Protein AF-A0A450WDG1-F1 (afdb_monomer_lite)

Radius of gyration: 16.67 Å; chains: 1; bounding box: 40×50×32 Å

Foldseek 3Di:
DDPPPDDFFPQSVLVVCLVPPLVPDDPVVSVVSVVVSVVCCVQTGPPTPVPDDPVSVVVVVVVVVVVVDPPPDDDDD

InterPro domains:
  IPR010998 Integrase/recombinase, N-terminal [G3DSA:1.10.150.130] (8-77)
  IPR011010 DNA breaking-rejoining enzyme, catalytic core [SSF56349] (9-71)

Sequence (77 aa):
MDLTRKTHTVSELLERYAIKVIPTKAPKTRTENVRQLKTLSEAFGSASLSDVRPMHIYQYVDARSAKGQPHAGRSCS

Organism: NCBI:txid2126342

Secondary structure (DSSP, 8-state):
--TT----BHHHHHHHHHHHTGGGS-HHHHHHHHHHHHHHHHHHTTSBGGG--HHHHHHHHHHHHHTT---------

Structure (mmCIF, N/CA/C/O backbone):
data_AF-A0A450WDG1-F1
#
_entry.id   AF-A0A450WDG1-F1
#
loop_
_atom_site.group_PDB
_atom_site.id
_atom_site.type_symbol
_atom_site.label_atom_id
_atom_site.label_alt_id
_atom_site.label_comp_id
_atom_site.label_asym_id
_atom_site.label_entity_id
_atom_site.label_seq_id
_atom_site.pdbx_PDB_ins_code
_atom_site.Cartn_x
_atom_site.Cartn_y
_atom_site.Cartn_z
_atom_site.occupancy
_atom_site.B_iso_or_equiv
_atom_site.auth_seq_id
_atom_site.auth_comp_id
_atom_site.auth_asym_id
_atom_site.auth_atom_id
_atom_site.pdbx_PDB_model_num
ATOM 1 N N . MET A 1 1 ? -18.619 17.354 3.442 1.00 47.66 1 MET A N 1
ATOM 2 C CA . MET A 1 1 ? -17.462 16.949 2.616 1.00 47.66 1 MET A CA 1
ATOM 3 C C . MET A 1 1 ? -17.982 16.075 1.496 1.00 47.66 1 MET A C 1
ATOM 5 O O . MET A 1 1 ? -18.556 15.034 1.782 1.00 47.66 1 MET A O 1
ATOM 9 N N . ASP A 1 2 ? -17.881 16.555 0.262 1.00 50.19 2 ASP A N 1
ATOM 10 C CA . ASP A 1 2 ? -18.391 15.872 -0.927 1.00 50.19 2 ASP A CA 1
ATOM 11 C C . ASP A 1 2 ? -17.649 14.539 -1.145 1.00 50.19 2 ASP A C 1
ATOM 13 O O . ASP A 1 2 ? -16.438 14.508 -1.367 1.00 50.19 2 ASP A O 1
ATOM 17 N N . LEU A 1 3 ? -18.379 13.428 -1.022 1.00 56.66 3 LEU A N 1
ATOM 18 C CA . LEU A 1 3 ? -17.865 12.062 -1.176 1.00 56.66 3 LEU A CA 1
ATOM 19 C C . LEU A 1 3 ? -17.776 11.632 -2.653 1.00 56.66 3 LEU A C 1
ATOM 21 O O . LEU A 1 3 ? -17.395 10.492 -2.923 1.00 56.66 3 LEU A O 1
ATOM 25 N N . THR A 1 4 ? -18.089 12.541 -3.583 1.00 58.28 4 THR A N 1
ATOM 26 C CA . THR A 1 4 ? -18.149 12.322 -5.037 1.00 58.28 4 THR A CA 1
ATOM 27 C C . THR A 1 4 ? -16.886 12.792 -5.766 1.00 58.28 4 THR A C 1
ATOM 29 O O . THR A 1 4 ? -16.872 12.872 -6.994 1.00 58.28 4 THR A O 1
ATOM 32 N N . ARG A 1 5 ? -15.786 13.084 -5.053 1.00 66.06 5 ARG A N 1
ATOM 33 C CA . ARG A 1 5 ? -14.488 13.283 -5.715 1.00 66.06 5 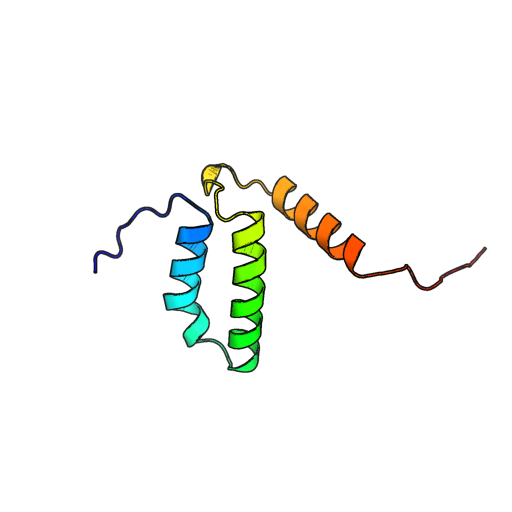ARG A CA 1
ATOM 34 C C . ARG A 1 5 ? -14.099 11.995 -6.438 1.00 66.06 5 ARG A C 1
ATOM 36 O O . ARG A 1 5 ? -13.868 10.964 -5.799 1.00 66.06 5 ARG A O 1
ATOM 43 N N . LYS A 1 6 ? -14.039 12.055 -7.772 1.00 69.06 6 LYS A N 1
ATOM 44 C CA . LYS A 1 6 ? -13.436 10.997 -8.584 1.00 69.06 6 LYS A CA 1
ATOM 45 C C . LYS A 1 6 ? -12.005 10.811 -8.097 1.00 69.06 6 LYS A C 1
ATOM 47 O O . LYS A 1 6 ? -11.249 11.766 -7.991 1.00 69.06 6 LYS A 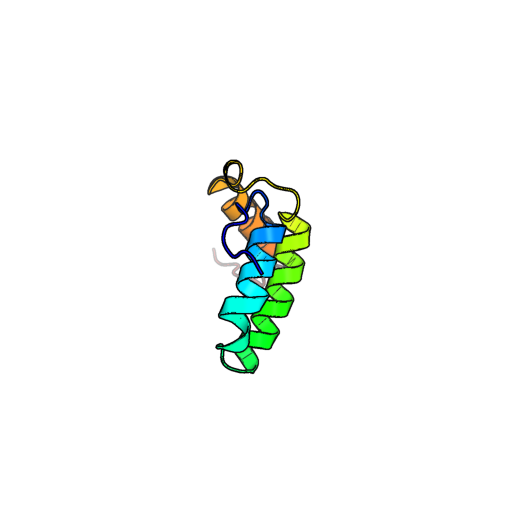O 1
ATOM 52 N N . THR A 1 7 ? -11.685 9.581 -7.727 1.00 77.25 7 THR A N 1
ATOM 53 C CA . THR A 1 7 ? -10.332 9.187 -7.356 1.00 77.25 7 THR A CA 1
ATOM 54 C C . THR A 1 7 ? -9.577 8.943 -8.648 1.00 77.25 7 THR A C 1
ATOM 56 O O . THR A 1 7 ? -9.964 8.058 -9.410 1.00 77.25 7 THR A O 1
ATOM 59 N N . HIS A 1 8 ? -8.560 9.748 -8.917 1.00 86.69 8 HIS A N 1
ATOM 60 C CA . HIS A 1 8 ? -7.793 9.681 -10.154 1.00 86.69 8 HIS A CA 1
ATOM 61 C C . HIS A 1 8 ? -6.481 8.934 -9.952 1.00 86.69 8 HIS A C 1
ATOM 63 O O . HIS A 1 8 ? -6.075 8.180 -10.833 1.00 86.69 8 HIS A O 1
ATOM 69 N N . THR A 1 9 ? -5.858 9.084 -8.782 1.00 94.69 9 THR A N 1
ATOM 70 C CA . THR A 1 9 ? -4.560 8.471 -8.480 1.00 94.69 9 THR A CA 1
ATOM 71 C C . THR A 1 9 ? -4.654 7.383 -7.419 1.00 94.69 9 THR A C 1
ATOM 73 O O . THR A 1 9 ? -5.620 7.287 -6.653 1.00 94.69 9 THR A O 1
ATOM 76 N N . VAL A 1 10 ? -3.615 6.554 -7.345 1.00 94.62 10 VAL A N 1
ATOM 77 C CA . VAL A 1 10 ? -3.492 5.555 -6.280 1.00 94.62 10 VAL A CA 1
ATOM 78 C C . VAL A 1 10 ? -3.379 6.228 -4.909 1.00 94.62 10 VAL A C 1
ATOM 80 O O . VAL A 1 10 ? -4.005 5.742 -3.971 1.00 94.62 10 VAL A O 1
ATOM 83 N N . SER A 1 11 ? -2.673 7.360 -4.764 1.00 93.75 11 SER A N 1
ATOM 84 C CA . SER A 1 11 ? -2.567 8.042 -3.459 1.00 93.75 11 SER A CA 1
ATOM 85 C C . SER A 1 11 ? -3.936 8.457 -2.915 1.00 93.75 11 SER A C 1
ATOM 87 O O . SER A 1 11 ? -4.279 8.122 -1.782 1.00 93.75 11 SER A O 1
ATOM 89 N N . GLU A 1 12 ? -4.771 9.079 -3.750 1.00 93.12 12 GLU A N 1
ATOM 90 C CA . GLU A 1 12 ? -6.131 9.479 -3.366 1.00 93.12 12 GLU A CA 1
ATOM 91 C C . GLU A 1 12 ? -6.997 8.270 -2.965 1.00 93.12 12 GLU A C 1
ATOM 93 O O . GLU A 1 12 ? -7.826 8.349 -2.049 1.00 93.12 12 GLU A O 1
ATOM 98 N N . LEU A 1 13 ? -6.808 7.120 -3.628 1.00 94.19 13 LEU A N 1
ATOM 99 C CA . LEU A 1 13 ? -7.507 5.881 -3.280 1.00 94.19 13 LEU A CA 1
ATOM 100 C C . LEU A 1 13 ? -7.089 5.382 -1.896 1.00 94.19 13 LEU A C 1
ATOM 102 O O . LEU A 1 13 ? -7.946 5.018 -1.083 1.00 94.19 13 LEU A O 1
ATOM 106 N N . LEU A 1 14 ? -5.780 5.354 -1.645 1.00 95.00 14 LEU A N 1
ATOM 107 C CA . LEU A 1 14 ? -5.197 4.872 -0.400 1.00 95.00 14 LEU A CA 1
ATOM 108 C C . LEU A 1 14 ? -5.555 5.781 0.782 1.00 95.00 14 LEU A C 1
ATOM 110 O O . LEU A 1 14 ? -5.886 5.273 1.852 1.00 95.00 14 LEU A O 1
ATOM 114 N N . GLU A 1 15 ? -5.588 7.099 0.590 1.00 93.31 15 GLU A N 1
ATOM 115 C CA . GLU A 1 15 ? -6.058 8.063 1.595 1.00 93.31 15 GLU A CA 1
ATOM 116 C C . GLU A 1 15 ? -7.523 7.815 1.970 1.00 93.31 15 GLU A C 1
ATOM 118 O O . GLU A 1 15 ? -7.879 7.734 3.151 1.00 93.31 15 GLU A O 1
ATOM 123 N N . ARG A 1 16 ? -8.388 7.593 0.974 1.00 93.00 16 ARG A N 1
ATOM 124 C CA . ARG A 1 16 ? -9.794 7.255 1.225 1.00 93.00 16 ARG A CA 1
ATOM 125 C C . ARG A 1 16 ? -9.939 5.925 1.967 1.00 93.00 16 ARG A C 1
ATOM 127 O O . ARG A 1 16 ? -10.778 5.821 2.865 1.00 93.00 16 ARG A O 1
ATOM 134 N N . TYR A 1 17 ? -9.143 4.915 1.613 1.00 94.25 17 TYR A N 1
ATOM 135 C CA . TYR A 1 17 ? -9.092 3.638 2.331 1.00 94.25 17 TYR A CA 1
ATOM 136 C C . TYR A 1 17 ? -8.630 3.827 3.785 1.00 94.25 17 TYR A C 1
ATOM 138 O O . TYR A 1 17 ? -9.224 3.251 4.702 1.00 94.25 17 TYR A O 1
ATOM 146 N N . ALA A 1 18 ? -7.633 4.686 4.014 1.00 94.50 18 ALA A N 1
ATOM 147 C CA . ALA A 1 18 ? -7.113 4.989 5.342 1.00 94.50 18 ALA A CA 1
ATOM 148 C C . ALA A 1 18 ? -8.167 5.607 6.266 1.00 94.50 18 ALA A C 1
ATOM 150 O O . ALA A 1 18 ? -8.207 5.280 7.448 1.00 94.50 18 ALA A O 1
ATOM 151 N N . ILE A 1 19 ? -9.041 6.461 5.733 1.00 94.75 19 ILE A N 1
ATOM 152 C CA . ILE A 1 19 ? -10.096 7.117 6.517 1.00 94.75 19 ILE A CA 1
ATOM 153 C C . ILE A 1 19 ? -11.291 6.181 6.729 1.00 94.75 19 ILE A C 1
ATOM 155 O O . ILE A 1 19 ? -11.835 6.116 7.827 1.00 94.75 19 ILE A O 1
ATOM 159 N N . LYS A 1 20 ? -11.719 5.455 5.688 1.00 94.31 20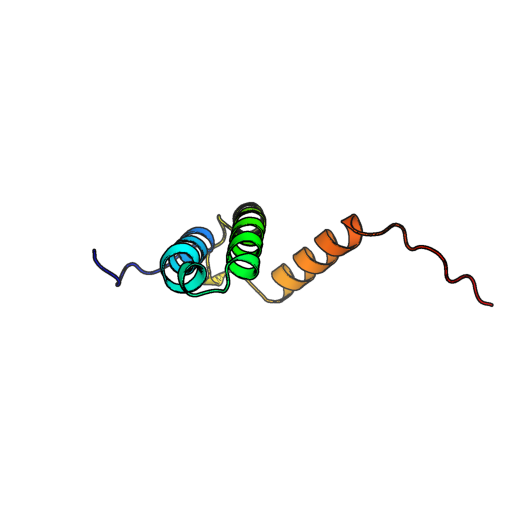 LYS A N 1
ATOM 160 C CA . LYS A 1 20 ? -12.981 4.697 5.726 1.00 94.31 20 LYS A CA 1
ATOM 161 C C . LYS A 1 20 ? -12.849 3.275 6.264 1.00 94.31 20 LYS A C 1
ATOM 163 O O . LYS A 1 20 ? -13.809 2.762 6.826 1.00 94.31 20 LYS A O 1
ATOM 168 N N . VAL A 1 21 ? -11.705 2.620 6.055 1.00 95.81 21 VAL A N 1
ATOM 169 C CA . VAL A 1 21 ? -11.566 1.172 6.289 1.00 95.81 21 VAL A CA 1
ATOM 170 C C . VAL A 1 21 ? -10.613 0.861 7.434 1.00 95.81 21 VAL A C 1
ATOM 172 O O . VAL A 1 21 ? -10.929 0.037 8.285 1.00 95.81 21 VAL A O 1
ATOM 175 N N . ILE A 1 22 ? -9.449 1.509 7.493 1.00 94.38 22 ILE A N 1
ATOM 176 C CA . ILE A 1 22 ? -8.438 1.211 8.521 1.00 94.38 22 ILE A CA 1
ATOM 177 C C . ILE A 1 22 ? -8.953 1.368 9.969 1.00 94.38 22 ILE A C 1
ATOM 179 O O . ILE A 1 22 ? -8.601 0.519 10.793 1.00 94.38 22 ILE A O 1
ATOM 183 N N . PRO A 1 23 ? -9.785 2.370 10.324 1.00 95.50 23 PRO A N 1
ATOM 184 C CA . PRO A 1 23 ? -10.273 2.529 11.695 1.00 95.50 23 PRO A CA 1
ATOM 185 C C . PRO A 1 23 ? -11.165 1.379 12.168 1.00 95.50 23 PRO A C 1
ATOM 187 O O . PRO A 1 23 ? -11.258 1.147 13.368 1.00 95.50 23 PRO A O 1
ATOM 190 N N . THR A 1 24 ? -11.790 0.642 11.244 1.00 96.12 24 THR A N 1
ATOM 191 C CA . THR A 1 24 ? -12.676 -0.486 11.567 1.00 96.12 24 THR A CA 1
ATOM 192 C C . THR A 1 24 ? -11.927 -1.818 11.674 1.00 96.12 24 THR A C 1
ATOM 194 O O . THR A 1 24 ? -12.543 -2.856 11.910 1.00 96.12 24 THR A O 1
ATOM 197 N N . LYS A 1 25 ? -10.604 -1.833 11.457 1.00 95.19 25 LYS A N 1
ATOM 198 C CA . LYS A 1 25 ? -9.769 -3.036 11.566 1.00 95.19 25 LYS A CA 1
ATOM 199 C C . LYS A 1 25 ? -9.256 -3.217 12.993 1.00 95.19 25 LYS A C 1
ATOM 201 O O . LYS A 1 25 ? -9.063 -2.252 13.728 1.00 95.19 25 LYS A O 1
ATOM 206 N N . ALA A 1 26 ? -8.964 -4.466 13.357 1.00 96.81 26 ALA A N 1
ATOM 207 C CA . ALA A 1 26 ? -8.333 -4.789 14.633 1.00 96.81 26 ALA A CA 1
ATOM 208 C C . ALA A 1 26 ? -7.022 -3.991 14.830 1.00 96.81 26 ALA A C 1
ATOM 210 O O . ALA A 1 26 ? -6.322 -3.739 13.845 1.00 96.81 26 ALA A O 1
ATOM 211 N N . PRO A 1 27 ? -6.630 -3.639 16.071 1.00 95.06 27 PRO A N 1
ATOM 212 C CA . PRO A 1 27 ? -5.497 -2.741 16.328 1.00 95.06 27 PRO A CA 1
ATOM 213 C C . PRO A 1 27 ? -4.182 -3.171 15.663 1.00 95.06 27 PRO A C 1
ATOM 215 O O . PRO A 1 27 ? -3.497 -2.351 15.050 1.00 95.0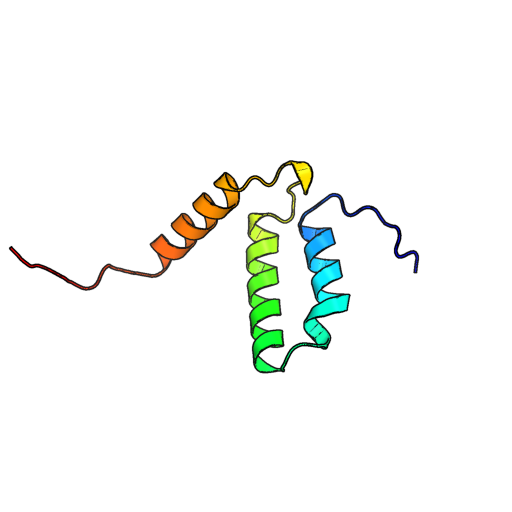6 27 PRO A O 1
ATOM 218 N N . LYS A 1 28 ? -3.857 -4.471 15.711 1.00 9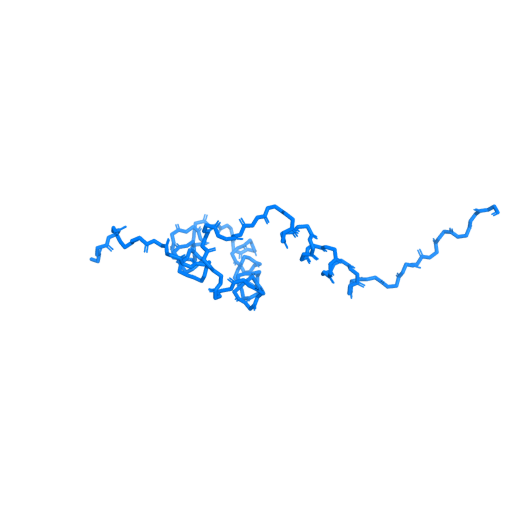6.00 28 LYS A N 1
ATOM 219 C CA . LYS A 1 28 ? -2.667 -5.034 15.052 1.00 96.00 28 LYS A CA 1
ATOM 220 C C . LYS A 1 28 ? -2.725 -4.836 13.534 1.00 96.00 28 LYS A C 1
ATOM 222 O O . LYS A 1 28 ? -1.795 -4.303 12.935 1.00 96.00 28 LYS A O 1
ATOM 227 N N . THR A 1 29 ? -3.851 -5.210 12.931 1.00 95.81 29 THR A N 1
ATOM 228 C CA . THR A 1 29 ? -4.105 -5.080 11.493 1.00 95.81 29 THR A CA 1
ATOM 229 C C . THR A 1 29 ? -4.082 -3.620 11.051 1.00 95.81 29 THR A C 1
ATOM 231 O O . THR A 1 29 ? -3.524 -3.317 10.002 1.00 95.81 29 THR A O 1
ATOM 234 N N . ARG A 1 30 ? -4.629 -2.697 11.849 1.00 95.38 30 ARG A N 1
ATOM 235 C CA . ARG A 1 30 ? -4.594 -1.254 11.582 1.00 95.38 30 ARG A CA 1
ATOM 236 C C . ARG A 1 30 ? -3.159 -0.743 11.461 1.00 95.38 30 ARG A C 1
ATOM 238 O O . ARG A 1 30 ? -2.833 -0.119 10.455 1.00 95.38 30 ARG A O 1
ATOM 245 N N . THR A 1 31 ? -2.302 -1.041 12.437 1.00 95.81 31 THR A N 1
ATOM 246 C CA . THR A 1 31 ? -0.889 -0.625 12.421 1.00 95.81 31 THR A CA 1
ATOM 247 C C . THR A 1 31 ? -0.151 -1.162 11.198 1.00 95.81 31 THR A C 1
ATOM 249 O O . THR A 1 31 ? 0.608 -0.437 10.556 1.00 95.81 31 THR A O 1
ATOM 252 N N . GLU A 1 32 ? -0.391 -2.421 10.843 1.00 95.94 32 GLU A N 1
ATOM 253 C CA . GLU A 1 32 ? 0.245 -3.043 9.686 1.00 95.94 32 GLU A CA 1
ATOM 254 C C . GLU A 1 32 ? -0.248 -2.456 8.356 1.00 95.94 32 GLU A C 1
ATOM 256 O O . GLU A 1 32 ? 0.566 -2.124 7.497 1.00 95.94 32 GLU A O 1
ATOM 261 N N . ASN A 1 33 ? -1.555 -2.213 8.220 1.00 95.06 33 ASN A N 1
ATOM 262 C CA . ASN A 1 33 ? -2.118 -1.553 7.041 1.00 95.06 33 ASN A CA 1
ATOM 263 C C . ASN A 1 33 ? -1.542 -0.143 6.855 1.00 95.06 33 ASN A C 1
ATOM 265 O O . ASN A 1 33 ? -1.182 0.217 5.741 1.00 95.06 33 ASN A O 1
ATOM 269 N N . VAL A 1 34 ? -1.394 0.644 7.928 1.00 95.75 34 VAL A N 1
ATOM 270 C CA . VAL A 1 34 ? -0.789 1.988 7.847 1.00 95.75 34 VAL A CA 1
ATOM 271 C C . VAL A 1 34 ? 0.651 1.921 7.331 1.00 95.75 34 VAL A C 1
ATOM 273 O O . VAL A 1 34 ? 1.037 2.718 6.478 1.00 95.75 34 VAL A O 1
ATOM 276 N N . ARG A 1 35 ? 1.443 0.946 7.795 1.00 95.75 35 ARG A N 1
ATOM 277 C CA . ARG A 1 35 ? 2.812 0.740 7.294 1.00 95.75 35 ARG A CA 1
ATOM 278 C C . ARG A 1 35 ? 2.820 0.378 5.809 1.00 95.75 35 ARG A C 1
ATOM 280 O O . ARG A 1 35 ? 3.601 0.945 5.053 1.00 95.75 35 ARG A O 1
ATOM 287 N N . GLN A 1 36 ? 1.934 -0.524 5.391 1.00 94.44 36 GLN A N 1
ATOM 288 C CA . GLN A 1 36 ? 1.823 -0.951 3.994 1.00 94.44 36 GLN A CA 1
ATOM 289 C C . GLN A 1 36 ? 1.362 0.185 3.074 1.00 94.44 36 GLN A C 1
ATOM 291 O O . GLN A 1 36 ? 1.889 0.315 1.972 1.00 94.44 36 GLN A O 1
ATOM 296 N N . LEU A 1 37 ? 0.439 1.040 3.531 1.00 95.88 37 LEU A N 1
ATOM 297 C CA . LEU A 1 37 ? -0.012 2.208 2.773 1.00 95.88 37 LEU A CA 1
ATOM 298 C C . LEU A 1 37 ? 1.140 3.140 2.404 1.00 95.88 37 LEU A C 1
ATOM 300 O O . LEU A 1 37 ? 1.178 3.622 1.277 1.00 95.88 37 LEU A O 1
ATOM 304 N N . LYS A 1 38 ? 2.089 3.361 3.322 1.00 94.56 38 LYS A N 1
ATOM 305 C CA . LYS A 1 38 ? 3.272 4.183 3.046 1.00 94.56 38 LYS A CA 1
ATOM 306 C C . LYS A 1 38 ? 4.075 3.609 1.877 1.00 94.56 38 LYS A C 1
ATOM 308 O O . LYS A 1 38 ? 4.320 4.310 0.904 1.00 94.56 38 LYS A O 1
ATOM 313 N N . THR A 1 39 ? 4.409 2.321 1.934 1.00 94.25 39 THR A N 1
ATOM 314 C CA . THR A 1 39 ? 5.187 1.662 0.875 1.00 94.25 39 THR A CA 1
ATOM 315 C C . THR A 1 39 ? 4.440 1.627 -0.461 1.00 94.25 39 THR A C 1
ATOM 317 O O . THR A 1 39 ? 5.054 1.762 -1.516 1.00 94.25 39 THR A O 1
ATOM 320 N N . LEU A 1 40 ? 3.117 1.441 -0.441 1.00 95.00 40 LEU A N 1
ATOM 321 C CA . LEU A 1 40 ? 2.303 1.453 -1.659 1.00 95.00 40 LEU A CA 1
ATOM 322 C C . LEU A 1 40 ? 2.172 2.861 -2.253 1.00 95.00 40 LEU A C 1
ATOM 324 O O . LEU A 1 40 ? 2.198 2.999 -3.472 1.00 95.00 40 LEU A O 1
ATOM 328 N N . SER A 1 41 ? 2.074 3.896 -1.415 1.00 94.69 41 SER A N 1
ATOM 329 C CA . SER A 1 41 ? 2.060 5.290 -1.867 1.00 94.69 41 SER A CA 1
ATOM 330 C C . SER A 1 41 ? 3.403 5.693 -2.484 1.00 94.69 41 SER A C 1
ATOM 332 O O . SER A 1 41 ? 3.430 6.288 -3.554 1.00 94.69 41 SER A O 1
ATOM 334 N N . GLU A 1 42 ? 4.525 5.270 -1.898 1.00 94.81 42 GLU A N 1
ATOM 335 C CA . GLU A 1 42 ? 5.858 5.499 -2.476 1.00 94.81 42 GLU A CA 1
ATOM 336 C C . GLU A 1 42 ? 6.036 4.815 -3.842 1.00 94.81 42 GLU A C 1
ATOM 338 O O . GLU A 1 42 ? 6.658 5.380 -4.737 1.00 94.81 42 GLU A O 1
ATOM 343 N N . ALA A 1 43 ? 5.483 3.610 -4.021 1.00 94.75 43 ALA A N 1
ATOM 344 C CA . ALA A 1 43 ? 5.635 2.844 -5.259 1.00 94.75 43 ALA A CA 1
ATOM 345 C C . ALA A 1 43 ? 4.662 3.265 -6.373 1.00 94.75 43 ALA A C 1
ATOM 347 O O . ALA A 1 43 ? 5.022 3.230 -7.547 1.00 94.75 43 ALA A O 1
ATOM 348 N N . PHE A 1 44 ? 3.427 3.625 -6.019 1.00 96.00 44 PHE A N 1
ATOM 349 C CA . PHE A 1 44 ? 2.338 3.801 -6.983 1.00 96.00 44 PHE A CA 1
ATOM 350 C C . PHE A 1 44 ? 1.598 5.133 -6.856 1.00 96.00 44 PHE A C 1
ATOM 352 O O . PHE A 1 44 ? 0.724 5.398 -7.670 1.00 96.00 44 PHE A O 1
ATOM 359 N N . GLY A 1 45 ? 1.894 5.970 -5.860 1.00 93.25 45 GLY A N 1
ATOM 360 C CA . GLY A 1 45 ? 1.053 7.108 -5.472 1.00 93.25 45 GLY A CA 1
ATOM 361 C C . GLY A 1 45 ? 0.758 8.103 -6.596 1.00 93.25 45 GLY A C 1
ATOM 362 O O . GLY A 1 45 ? -0.358 8.618 -6.662 1.00 93.25 45 GLY A O 1
ATOM 363 N N . SER A 1 46 ? 1.713 8.320 -7.504 1.00 94.06 46 SER A N 1
ATOM 364 C CA . SER A 1 46 ? 1.567 9.191 -8.679 1.00 94.06 46 SER A CA 1
ATOM 365 C C . SER A 1 46 ? 0.859 8.535 -9.869 1.00 94.06 46 SER A C 1
ATOM 367 O O . SER A 1 46 ? 0.497 9.232 -10.815 1.00 94.06 46 SER A O 1
ATOM 369 N N . ALA A 1 47 ? 0.653 7.216 -9.850 1.00 94.19 47 ALA A N 1
ATOM 370 C CA . ALA A 1 47 ? 0.010 6.497 -10.939 1.00 94.19 47 ALA A CA 1
ATOM 371 C C . ALA A 1 47 ? -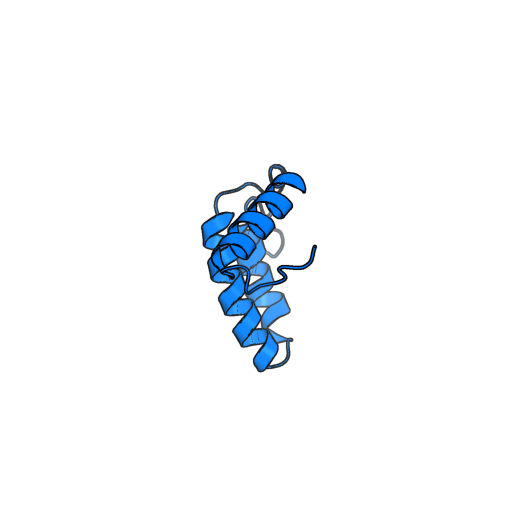1.499 6.765 -10.965 1.00 94.19 47 ALA A C 1
ATOM 373 O O . ALA A 1 47 ? -2.169 6.778 -9.926 1.00 94.19 47 ALA A O 1
ATOM 374 N N . SER A 1 48 ? -2.041 6.919 -12.174 1.00 94.31 48 SER A N 1
ATOM 375 C CA . SER A 1 48 ? -3.483 6.905 -12.407 1.00 94.31 48 SER A CA 1
ATOM 376 C C . SER A 1 48 ? -4.044 5.510 -12.141 1.00 94.31 48 SER A C 1
ATOM 378 O O . SER A 1 48 ? -3.422 4.507 -12.497 1.00 94.31 48 SER A O 1
ATOM 380 N N . LEU A 1 49 ? -5.246 5.425 -11.567 1.00 91.19 49 LEU A N 1
ATOM 381 C CA . LEU A 1 49 ? -5.899 4.136 -11.314 1.00 91.19 49 LEU A CA 1
ATOM 382 C C . LEU A 1 49 ? -6.119 3.320 -12.593 1.00 91.19 49 LEU A C 1
ATOM 384 O O . LEU A 1 49 ? -6.010 2.098 -12.556 1.00 91.19 49 LEU A O 1
ATOM 388 N N . SER A 1 50 ? -6.392 3.987 -13.715 1.00 91.75 50 SER A N 1
ATOM 389 C CA . SER A 1 50 ? -6.603 3.325 -15.009 1.00 91.75 50 SER A CA 1
ATOM 390 C C . SER A 1 50 ? -5.319 2.731 -15.599 1.00 91.75 50 SER A C 1
ATOM 392 O O . SER A 1 50 ? -5.396 1.836 -16.438 1.00 91.75 50 SER A O 1
ATOM 394 N N . ASP A 1 51 ? -4.150 3.194 -15.149 1.00 93.19 51 ASP A N 1
ATOM 395 C CA . ASP A 1 51 ? -2.849 2.785 -15.689 1.00 93.19 51 ASP A CA 1
ATOM 396 C C . ASP A 1 51 ? -2.215 1.639 -14.883 1.00 93.19 51 ASP A C 1
ATOM 398 O O . ASP A 1 51 ? -1.263 0.992 -15.333 1.00 93.19 51 ASP A O 1
ATOM 402 N N . VAL A 1 52 ? -2.736 1.343 -13.686 1.00 93.62 52 VAL A N 1
ATOM 403 C CA . VAL A 1 52 ? -2.265 0.220 -12.868 1.00 93.62 52 VAL A CA 1
ATOM 404 C C . VAL A 1 52 ? -2.785 -1.093 -13.452 1.00 93.62 52 VAL A C 1
ATOM 406 O O . VAL A 1 52 ? -3.965 -1.421 -13.365 1.00 93.62 52 VAL A O 1
ATOM 409 N N . ARG A 1 53 ? -1.874 -1.883 -14.025 1.00 95.25 53 ARG A N 1
ATOM 410 C CA . ARG A 1 53 ? -2.158 -3.197 -14.610 1.00 95.25 53 ARG A CA 1
ATOM 411 C C . ARG A 1 53 ? -1.668 -4.323 -13.698 1.00 95.25 53 ARG A C 1
ATOM 413 O O . ARG A 1 53 ? -0.695 -4.114 -12.970 1.00 95.25 53 ARG A O 1
ATOM 420 N N . PRO A 1 54 ? -2.237 -5.541 -13.801 1.00 95.69 54 PRO A N 1
ATOM 421 C CA . PRO A 1 54 ? -1.784 -6.697 -13.023 1.00 95.69 54 PRO A CA 1
ATOM 422 C C . PRO A 1 54 ? -0.271 -6.940 -13.111 1.00 95.69 54 PRO A C 1
ATOM 424 O O . PRO A 1 54 ? 0.369 -7.207 -12.100 1.00 95.69 54 PRO A O 1
ATOM 427 N N . MET A 1 55 ? 0.325 -6.751 -14.293 1.00 97.00 55 MET A N 1
ATOM 428 C CA . MET A 1 55 ? 1.772 -6.880 -14.500 1.00 97.00 55 MET A CA 1
ATOM 429 C C . MET A 1 55 ? 2.599 -5.975 -13.571 1.00 97.00 55 MET A C 1
ATOM 431 O O . MET A 1 55 ? 3.603 -6.427 -13.032 1.00 97.00 55 MET A O 1
ATOM 435 N N . HIS A 1 56 ? 2.168 -4.730 -13.333 1.00 95.38 56 HIS A N 1
ATOM 436 C CA . HIS A 1 56 ? 2.876 -3.802 -12.441 1.00 95.38 56 HIS A CA 1
ATOM 437 C C . HIS A 1 56 ? 2.833 -4.288 -10.980 1.00 95.38 56 HIS A C 1
ATOM 439 O O . HIS A 1 56 ? 3.784 -4.095 -10.225 1.00 95.38 56 HIS A O 1
ATOM 445 N N . ILE A 1 57 ? 1.746 -4.963 -10.587 1.00 94.25 57 ILE A N 1
ATOM 446 C CA . ILE A 1 57 ? 1.601 -5.557 -9.254 1.00 94.25 57 ILE A CA 1
ATOM 447 C C . ILE A 1 57 ? 2.547 -6.748 -9.090 1.00 94.25 57 ILE A C 1
ATOM 449 O O . ILE A 1 57 ? 3.261 -6.809 -8.091 1.00 94.25 57 ILE A O 1
ATOM 453 N N . TYR A 1 58 ? 2.604 -7.653 -10.073 1.00 95.88 58 TYR A N 1
ATOM 454 C CA . TYR A 1 58 ? 3.533 -8.789 -10.046 1.00 95.88 58 TYR A CA 1
ATOM 455 C C . TYR A 1 58 ? 4.991 -8.324 -9.974 1.00 95.88 58 TYR A C 1
ATOM 457 O O . TYR A 1 58 ? 5.722 -8.756 -9.088 1.00 95.88 58 TYR A O 1
ATOM 465 N N . GLN A 1 59 ? 5.379 -7.354 -10.809 1.00 95.12 59 GLN A N 1
ATOM 466 C CA . GLN A 1 59 ? 6.723 -6.767 -10.784 1.00 95.12 59 GLN A CA 1
ATOM 467 C C . GLN A 1 59 ? 7.088 -6.196 -9.407 1.00 95.12 59 GLN A C 1
ATOM 469 O O . GLN A 1 59 ? 8.197 -6.404 -8.917 1.00 95.12 59 GLN A O 1
ATOM 474 N N . TYR A 1 60 ? 6.157 -5.493 -8.757 1.00 95.25 60 TYR A N 1
ATOM 475 C CA . TYR A 1 60 ? 6.378 -4.959 -7.415 1.00 95.25 60 TYR A CA 1
ATOM 476 C C . TYR A 1 60 ? 6.521 -6.064 -6.357 1.00 95.25 60 TYR A C 1
ATOM 478 O O . TYR A 1 60 ? 7.394 -5.972 -5.491 1.00 95.25 60 TYR A O 1
ATOM 486 N N . VAL A 1 61 ? 5.689 -7.109 -6.415 1.00 93.12 61 VAL A N 1
ATOM 487 C CA . VAL A 1 61 ? 5.762 -8.247 -5.484 1.00 93.12 61 VAL A CA 1
ATOM 488 C C . VAL A 1 61 ? 7.089 -8.989 -5.636 1.00 93.12 61 VAL A C 1
ATOM 490 O O . VAL A 1 61 ? 7.738 -9.255 -4.621 1.00 93.12 61 VAL A O 1
ATOM 493 N N . ASP A 1 62 ? 7.531 -9.246 -6.866 1.00 92.75 62 ASP A N 1
ATOM 494 C CA . ASP A 1 62 ? 8.811 -9.900 -7.151 1.00 92.75 62 ASP A CA 1
ATOM 495 C C . ASP A 1 62 ? 9.983 -9.054 -6.644 1.00 92.75 62 ASP A C 1
ATOM 497 O O . ASP A 1 62 ? 10.821 -9.534 -5.879 1.00 92.75 62 ASP A O 1
ATOM 501 N N . ALA A 1 63 ? 9.996 -7.757 -6.970 1.00 90.69 63 ALA A N 1
ATOM 502 C CA . ALA A 1 63 ? 11.039 -6.835 -6.528 1.00 90.69 63 ALA A CA 1
ATOM 503 C C . ALA A 1 63 ? 11.106 -6.701 -4.998 1.00 90.69 63 ALA A C 1
ATOM 505 O O . ALA A 1 63 ? 12.191 -6.556 -4.428 1.00 90.69 63 ALA A O 1
ATOM 506 N N . ARG A 1 64 ? 9.960 -6.749 -4.306 1.00 88.81 64 ARG A N 1
ATOM 507 C CA . ARG A 1 64 ? 9.920 -6.704 -2.839 1.00 88.81 64 ARG A CA 1
ATOM 508 C C . ARG A 1 64 ? 10.367 -8.031 -2.219 1.00 88.81 64 ARG A C 1
ATOM 510 O O . ARG A 1 64 ? 11.068 -8.014 -1.209 1.00 88.81 64 ARG A O 1
ATOM 517 N N . SER A 1 65 ? 9.992 -9.158 -2.819 1.00 85.62 65 SER A N 1
ATOM 518 C CA . SER A 1 65 ? 10.353 -10.499 -2.340 1.00 85.62 65 SER A CA 1
ATOM 519 C C . SER A 1 65 ? 11.846 -10.783 -2.523 1.00 85.62 65 SER A C 1
ATOM 521 O O . SER A 1 65 ? 12.474 -11.342 -1.629 1.00 85.62 65 SER A O 1
ATOM 523 N N . ALA A 1 66 ? 12.444 -10.294 -3.614 1.00 81.62 66 ALA A N 1
ATOM 524 C CA . ALA A 1 66 ? 13.880 -10.400 -3.876 1.00 81.62 66 ALA A CA 1
ATOM 525 C C . ALA A 1 66 ? 14.745 -9.676 -2.826 1.00 81.62 66 ALA A C 1
ATOM 527 O O . ALA A 1 66 ? 15.847 -10.116 -2.518 1.00 81.62 66 ALA A O 1
ATOM 528 N N . LYS A 1 67 ? 14.243 -8.589 -2.224 1.00 64.38 67 LYS A N 1
ATOM 529 C CA . LYS A 1 67 ? 14.942 -7.873 -1.140 1.00 64.38 67 LYS A CA 1
ATOM 530 C C . LYS A 1 67 ? 14.842 -8.580 0.220 1.00 64.38 67 LYS A C 1
ATOM 532 O O . LYS A 1 67 ? 15.529 -8.180 1.154 1.00 64.38 67 LYS A O 1
ATOM 537 N N . GLY A 1 68 ? 13.974 -9.588 0.346 1.00 59.25 68 GLY A N 1
ATOM 538 C CA . GLY A 1 68 ? 13.615 -10.226 1.615 1.00 59.25 68 GLY A CA 1
ATOM 539 C C . GLY A 1 68 ? 14.341 -11.534 1.947 1.00 59.25 68 GLY A C 1
ATOM 540 O O . GLY A 1 68 ? 14.144 -12.039 3.049 1.00 59.25 68 GLY A O 1
ATOM 541 N N . GLN A 1 69 ? 15.165 -12.093 1.054 1.00 48.06 69 GLN A N 1
ATOM 542 C CA . GLN A 1 69 ? 15.881 -13.352 1.311 1.00 48.06 69 GLN A CA 1
ATOM 543 C C . GLN A 1 69 ? 17.249 -13.413 0.606 1.00 48.06 69 GLN A C 1
ATOM 545 O O . GLN A 1 69 ? 17.289 -13.338 -0.619 1.00 48.06 69 GLN A O 1
ATOM 550 N N . PRO A 1 70 ? 18.355 -13.717 1.317 1.00 45.91 70 PRO A N 1
ATOM 551 C CA . PRO A 1 70 ? 19.274 -14.723 0.810 1.00 45.91 70 PRO A CA 1
ATOM 552 C C . PRO A 1 70 ? 18.523 -16.057 0.847 1.00 45.91 70 PRO A C 1
ATOM 554 O O . PRO A 1 70 ? 17.956 -16.430 1.877 1.00 45.91 70 PRO A O 1
ATOM 557 N N . HIS A 1 71 ? 18.474 -16.774 -0.268 1.00 52.88 71 HIS A N 1
ATOM 558 C CA . HIS A 1 71 ? 17.932 -18.128 -0.288 1.00 52.88 71 HIS A CA 1
ATOM 559 C C . HIS A 1 71 ? 18.814 -19.010 0.610 1.00 52.88 71 HIS A C 1
ATOM 561 O O . HIS A 1 71 ? 19.874 -19.475 0.196 1.00 52.88 71 HIS A O 1
ATOM 567 N N . ALA A 1 72 ? 18.419 -19.210 1.867 1.00 54.75 72 ALA A N 1
ATOM 568 C CA . ALA A 1 72 ? 19.036 -20.209 2.721 1.00 54.75 72 ALA A CA 1
ATOM 569 C C . ALA A 1 72 ? 18.715 -21.596 2.137 1.00 54.75 72 ALA A C 1
ATOM 571 O O . ALA A 1 72 ? 17.574 -22.045 2.185 1.00 54.75 72 ALA A O 1
ATOM 572 N N . GLY A 1 73 ? 19.738 -22.198 1.525 1.00 52.56 73 GLY A N 1
ATOM 573 C CA . GLY A 1 73 ? 19.953 -23.621 1.258 1.00 52.56 73 GLY A CA 1
ATOM 574 C C . GLY A 1 73 ? 18.746 -24.535 1.025 1.00 52.56 73 GLY A C 1
ATOM 575 O O . GLY A 1 73 ? 18.071 -24.948 1.962 1.00 52.56 73 GLY A O 1
ATOM 576 N N . ARG A 1 74 ? 18.642 -25.048 -0.205 1.00 49.25 74 ARG A N 1
ATOM 577 C CA . ARG A 1 74 ? 18.469 -26.491 -0.434 1.00 49.25 74 ARG A CA 1
ATOM 578 C C . ARG A 1 74 ? 19.412 -26.925 -1.554 1.00 49.25 74 ARG A C 1
ATOM 580 O O . ARG A 1 74 ? 19.032 -26.941 -2.717 1.00 49.25 74 ARG A O 1
ATOM 587 N N . SER A 1 75 ? 20.654 -27.235 -1.192 1.00 59.66 75 SER A N 1
ATOM 588 C CA . SER A 1 75 ? 21.497 -28.118 -1.996 1.00 59.66 75 SER A CA 1
ATOM 589 C C . SER A 1 75 ? 20.925 -29.528 -1.879 1.00 59.66 75 SER A C 1
ATOM 591 O O . SER A 1 75 ? 21.012 -30.115 -0.802 1.00 59.66 75 SER A O 1
ATOM 593 N N . CYS A 1 76 ? 20.346 -30.052 -2.954 1.00 47.97 76 CYS A N 1
ATOM 594 C CA . CYS A 1 76 ? 20.133 -31.482 -3.136 1.00 47.97 76 CYS A CA 1
ATOM 595 C C . CYS A 1 76 ? 20.300 -31.822 -4.621 1.00 47.97 76 CYS A C 1
ATOM 597 O O . CYS A 1 76 ? 19.646 -31.196 -5.456 1.00 47.97 76 CYS A O 1
ATOM 599 N N . SER A 1 77 ? 21.112 -32.861 -4.843 1.00 43.16 77 SER A N 1
ATOM 600 C CA . SER A 1 77 ? 21.464 -33.564 -6.087 1.00 43.16 77 SER A CA 1
ATOM 601 C C . SER A 1 77 ? 22.551 -32.942 -6.955 1.00 43.16 77 SER A C 1
ATOM 603 O O . SER A 1 77 ? 22.318 -31.891 -7.581 1.00 43.16 77 SER A O 1
#

pLDDT: mean 85.06, std 16.91, range [43.16, 97.0]